Protein AF-A0A8J3D306-F1 (afdb_monomer_lite)

pLDDT: mean 85.95, std 11.36, range [53.94, 98.06]

Structure (mmCIF, N/CA/C/O backbone):
data_AF-A0A8J3D306-F1
#
_entry.id   AF-A0A8J3D306-F1
#
loop_
_atom_site.group_PDB
_atom_site.id
_atom_site.type_symbol
_atom_site.label_atom_id
_atom_site.label_alt_id
_atom_site.label_comp_id
_atom_site.label_asym_id
_atom_site.label_entity_id
_atom_site.label_seq_id
_atom_site.pdbx_PDB_ins_code
_atom_site.Cartn_x
_atom_site.Cartn_y
_atom_site.Cartn_z
_atom_site.occupancy
_atom_site.B_iso_or_equiv
_atom_site.auth_seq_id
_atom_site.auth_comp_id
_atom_site.auth_asym_id
_atom_site.auth_atom_id
_atom_site.pdbx_PDB_model_num
ATOM 1 N N . MET A 1 1 ? 17.045 11.847 -10.976 1.00 57.12 1 MET A N 1
ATOM 2 C CA . MET A 1 1 ? 15.937 12.783 -10.673 1.00 57.12 1 MET A CA 1
ATOM 3 C C . MET A 1 1 ? 14.595 12.125 -10.314 1.00 57.12 1 MET A C 1
ATOM 5 O O . MET A 1 1 ? 13.925 12.744 -9.497 1.00 57.12 1 MET A O 1
ATOM 9 N N . PRO A 1 2 ? 14.181 10.939 -10.823 1.00 62.34 2 PRO A N 1
ATOM 10 C CA . PRO A 1 2 ? 12.871 10.367 -10.459 1.00 62.34 2 PRO A CA 1
ATOM 11 C C . PRO A 1 2 ? 12.761 9.965 -8.973 1.00 62.34 2 PRO A C 1
ATOM 13 O O . PRO A 1 2 ? 11.767 10.296 -8.336 1.00 62.34 2 PRO A O 1
ATOM 16 N N . GLU A 1 3 ? 13.839 9.445 -8.370 1.00 64.50 3 GLU A N 1
ATOM 17 C CA . GLU A 1 3 ? 13.845 9.029 -6.951 1.00 64.50 3 GLU A CA 1
ATOM 18 C C . GLU A 1 3 ? 13.515 10.147 -5.943 1.00 64.50 3 GLU A C 1
ATOM 20 O O . GLU A 1 3 ? 12.941 9.903 -4.880 1.00 64.50 3 GLU A O 1
ATOM 25 N N . LEU A 1 4 ? 13.864 11.400 -6.261 1.00 73.88 4 LEU A N 1
ATOM 26 C CA . LEU A 1 4 ? 13.553 12.538 -5.394 1.00 73.88 4 LEU A CA 1
ATOM 27 C C . LEU A 1 4 ? 12.041 12.803 -5.380 1.00 73.88 4 LEU A C 1
ATOM 29 O O . LEU A 1 4 ? 11.472 13.088 -4.330 1.00 73.88 4 LEU A O 1
ATOM 33 N N . LEU A 1 5 ? 11.383 12.678 -6.535 1.00 72.62 5 LEU A N 1
ATOM 34 C CA . LEU A 1 5 ? 9.944 12.895 -6.672 1.00 72.62 5 LEU A CA 1
ATOM 35 C C . LEU A 1 5 ? 9.145 11.791 -5.980 1.00 72.62 5 LEU A C 1
ATOM 37 O O . LEU A 1 5 ? 8.196 12.106 -5.263 1.00 72.62 5 LEU A O 1
ATOM 41 N N . THR A 1 6 ? 9.546 10.526 -6.117 1.00 70.19 6 THR A N 1
ATOM 42 C CA . THR A 1 6 ? 8.910 9.411 -5.400 1.00 70.19 6 THR A CA 1
ATOM 43 C C . THR A 1 6 ? 9.119 9.511 -3.894 1.00 70.19 6 THR A C 1
ATOM 45 O O . THR A 1 6 ? 8.168 9.317 -3.136 1.00 70.19 6 THR A O 1
ATOM 48 N N . THR A 1 7 ? 10.309 9.917 -3.445 1.00 74.12 7 THR A N 1
ATOM 49 C CA . THR A 1 7 ? 10.574 10.154 -2.018 1.00 74.12 7 THR A CA 1
ATOM 50 C C . THR A 1 7 ? 9.720 11.297 -1.466 1.00 74.12 7 THR A C 1
ATOM 52 O O . THR A 1 7 ? 9.080 11.138 -0.427 1.00 74.12 7 THR A O 1
ATOM 55 N N . ILE A 1 8 ? 9.646 12.435 -2.166 1.00 78.44 8 ILE A N 1
ATOM 56 C CA . ILE A 1 8 ? 8.818 13.580 -1.756 1.00 78.44 8 ILE A CA 1
ATOM 57 C C . ILE A 1 8 ? 7.333 13.196 -1.736 1.00 78.44 8 ILE A C 1
ATOM 59 O O . ILE A 1 8 ? 6.638 13.507 -0.768 1.00 78.44 8 ILE A O 1
ATOM 63 N N . ALA A 1 9 ? 6.849 12.482 -2.756 1.00 76.75 9 ALA A N 1
ATOM 64 C CA . ALA A 1 9 ? 5.470 12.003 -2.809 1.00 76.75 9 ALA A CA 1
ATOM 65 C C . ALA A 1 9 ? 5.157 11.051 -1.645 1.00 76.75 9 ALA A C 1
ATOM 67 O O . ALA A 1 9 ? 4.097 11.154 -1.029 1.00 76.75 9 ALA A O 1
ATOM 68 N N . TYR A 1 10 ? 6.099 10.174 -1.294 1.00 75.19 10 TYR A N 1
ATOM 69 C CA . TYR A 1 10 ? 5.959 9.235 -0.187 1.00 75.19 10 TYR A CA 1
ATOM 70 C C . TYR A 1 10 ? 5.955 9.910 1.185 1.00 75.19 10 TYR A C 1
ATOM 72 O O . TYR A 1 10 ? 5.064 9.658 1.999 1.00 75.19 10 TYR A O 1
ATOM 80 N N . VAL A 1 11 ? 6.890 10.828 1.430 1.00 80.62 11 VAL A N 1
ATOM 81 C CA . VAL A 1 11 ? 6.923 11.620 2.668 1.00 80.62 11 VAL A CA 1
ATOM 82 C C . VAL A 1 11 ? 5.671 12.491 2.782 1.00 80.62 11 VAL A C 1
ATOM 84 O O . VAL A 1 11 ? 5.086 12.584 3.863 1.00 80.62 11 VAL A O 1
ATOM 87 N N . GLY A 1 12 ? 5.216 13.081 1.675 1.00 80.19 12 GLY A N 1
ATOM 88 C CA . GLY A 1 12 ? 3.970 13.841 1.614 1.00 80.19 12 GLY A CA 1
ATOM 89 C C . GLY A 1 12 ? 2.750 12.983 1.947 1.00 80.19 12 GLY A C 1
ATOM 90 O O . GLY A 1 12 ? 1.941 13.370 2.789 1.00 80.19 12 GLY A O 1
ATOM 91 N N . TYR A 1 13 ? 2.653 11.788 1.361 1.00 79.56 13 TYR A N 1
ATOM 92 C CA . TYR A 1 13 ? 1.584 10.827 1.636 1.00 79.56 13 TYR A CA 1
ATOM 93 C C . TYR A 1 13 ? 1.565 10.378 3.102 1.00 79.56 13 TYR A C 1
ATOM 95 O O . TYR A 1 13 ? 0.511 10.409 3.736 1.00 79.56 13 TYR A O 1
ATOM 103 N N . LEU A 1 14 ? 2.721 10.031 3.678 1.00 79.06 14 LEU A N 1
ATOM 104 C CA . LEU A 1 14 ? 2.821 9.675 5.096 1.00 79.06 14 LEU A CA 1
ATOM 105 C C . LEU A 1 14 ? 2.449 10.843 6.010 1.00 79.06 14 LEU A C 1
ATOM 107 O O . LEU A 1 14 ? 1.695 10.666 6.963 1.00 79.06 14 LEU A O 1
ATOM 111 N N . SER A 1 15 ? 2.938 12.046 5.710 1.00 79.94 15 SER A N 1
ATOM 112 C CA . SER A 1 15 ? 2.618 13.247 6.489 1.00 79.94 15 SER A CA 1
ATOM 113 C C . SER A 1 15 ? 1.121 13.547 6.443 1.00 79.94 15 SER A C 1
ATOM 115 O O . SER A 1 15 ? 0.512 13.855 7.470 1.00 79.94 15 SER A O 1
ATOM 117 N N . PHE A 1 16 ? 0.507 13.391 5.269 1.00 82.75 16 PHE A N 1
ATOM 118 C CA . PHE A 1 16 ? -0.931 13.523 5.089 1.00 82.75 16 PHE A CA 1
ATOM 119 C C . PHE A 1 16 ? -1.706 12.453 5.862 1.00 82.75 16 PHE A C 1
ATOM 121 O O . PHE A 1 16 ? -2.654 12.797 6.561 1.00 82.75 16 PHE A O 1
ATOM 128 N N . LEU A 1 17 ? -1.286 11.184 5.812 1.00 75.31 17 LEU A N 1
ATOM 129 C CA . LEU A 1 17 ? -1.897 10.097 6.584 1.00 75.31 17 LEU A CA 1
ATOM 130 C C . LEU A 1 17 ? -1.841 10.358 8.090 1.00 75.31 17 LEU A C 1
ATOM 132 O O . LEU A 1 17 ? -2.846 10.199 8.780 1.00 75.31 17 LEU A O 1
ATOM 136 N N . LEU A 1 18 ? -0.690 10.795 8.604 1.00 79.62 18 LEU A N 1
ATOM 137 C CA . LEU A 1 18 ? -0.522 11.119 10.020 1.00 79.62 18 LEU A CA 1
ATOM 138 C C . LEU A 1 18 ? -1.405 12.305 10.432 1.00 79.62 18 LEU A C 1
ATOM 140 O O . LEU A 1 18 ? -2.067 12.261 11.472 1.00 79.62 18 LEU A O 1
ATOM 144 N N . PHE A 1 19 ? -1.458 13.353 9.607 1.00 81.88 19 PHE A N 1
ATOM 145 C CA . PHE A 1 19 ? -2.337 14.499 9.833 1.00 81.88 19 PHE A CA 1
ATOM 146 C C . PHE A 1 19 ? -3.820 14.103 9.797 1.00 81.88 19 PHE A C 1
ATOM 148 O O . PHE A 1 19 ? -4.598 14.492 10.672 1.00 81.88 19 PHE A O 1
ATOM 155 N N . TYR A 1 20 ? -4.208 13.299 8.809 1.00 78.88 20 TYR A N 1
ATOM 156 C CA . TYR A 1 20 ? -5.565 12.798 8.648 1.00 78.88 20 TYR A CA 1
ATOM 157 C C . TYR A 1 20 ? -5.975 11.910 9.829 1.00 78.88 20 TYR A C 1
ATOM 159 O O . TYR A 1 20 ? -7.057 12.092 10.383 1.00 78.88 20 TYR A O 1
ATOM 167 N N . SER A 1 21 ? -5.082 11.035 10.301 1.00 75.00 21 SER A N 1
ATOM 168 C CA . SER A 1 21 ? -5.311 10.210 11.493 1.00 75.00 21 SER A CA 1
ATOM 169 C C . SER A 1 21 ? -5.636 11.053 12.722 1.00 75.00 21 SER A C 1
ATOM 171 O O . SER A 1 21 ? -6.603 10.761 13.424 1.00 75.00 21 SER A O 1
ATOM 173 N N . ARG A 1 22 ? -4.892 12.143 12.954 1.00 77.94 22 ARG A N 1
ATOM 174 C CA . ARG A 1 22 ? -5.177 13.067 14.065 1.00 77.94 22 ARG A CA 1
ATOM 175 C C . ARG A 1 22 ? -6.544 13.742 13.934 1.00 77.94 22 ARG A C 1
ATOM 177 O O . ARG A 1 22 ? -7.204 13.996 14.937 1.00 77.94 22 ARG A O 1
ATOM 184 N N . ARG A 1 23 ? -6.986 14.047 12.709 1.00 76.44 23 ARG A N 1
ATOM 185 C CA . ARG A 1 23 ? -8.311 14.637 12.446 1.00 76.44 23 ARG A CA 1
ATOM 186 C C . ARG A 1 23 ? -9.443 13.646 12.712 1.00 76.44 23 ARG A C 1
ATOM 188 O O . ARG A 1 23 ? -10.458 14.050 13.266 1.00 76.44 23 ARG A O 1
ATOM 195 N N . VAL A 1 24 ? -9.286 12.377 12.337 1.00 67.50 24 VAL A N 1
ATOM 196 C CA . VAL A 1 24 ? -10.319 11.350 12.559 1.00 67.50 24 VAL A CA 1
ATOM 197 C C . VAL A 1 24 ? -10.527 11.090 14.053 1.00 67.50 24 VAL A C 1
ATOM 199 O O . VAL A 1 24 ? -11.673 10.972 14.493 1.00 67.50 24 VAL A O 1
ATOM 202 N N . GLU A 1 25 ? -9.452 11.092 14.848 1.00 67.56 25 GLU A N 1
ATOM 203 C CA . GLU A 1 25 ? -9.514 10.900 16.305 1.00 67.56 25 GLU A CA 1
ATOM 204 C C . GLU A 1 25 ? -10.380 11.943 17.036 1.00 67.56 25 GLU A C 1
ATOM 206 O O . GLU A 1 25 ? -10.954 11.627 18.077 1.00 67.56 25 GLU A O 1
ATOM 211 N N . SER A 1 26 ? -10.556 13.157 16.495 1.00 60.91 26 SER A N 1
ATOM 212 C CA . SER A 1 26 ? -11.385 14.191 17.138 1.00 60.91 26 SER A CA 1
ATOM 213 C C . SER A 1 26 ? -12.897 13.990 16.949 1.00 60.91 26 SER A C 1
ATOM 215 O O . SER A 1 26 ? -13.701 14.644 17.618 1.00 60.91 26 SER A O 1
ATOM 217 N N . SER A 1 27 ? -13.314 13.067 16.076 1.00 57.78 27 SER A N 1
ATOM 218 C CA . SER A 1 27 ? -14.724 12.825 15.759 1.00 57.78 27 SER A CA 1
ATOM 219 C C . SER A 1 27 ? -15.350 11.743 16.659 1.00 57.78 27 SER A C 1
ATOM 221 O O . SER A 1 27 ? -15.301 10.543 16.363 1.00 57.78 27 SER A O 1
ATOM 223 N N . LYS A 1 28 ? -15.987 12.156 17.769 1.00 53.94 28 LYS A N 1
ATOM 224 C CA . LYS A 1 28 ? -16.733 11.238 18.656 1.00 53.94 28 LYS A CA 1
ATOM 225 C C . LYS A 1 28 ? -17.822 10.479 17.868 1.00 53.94 28 LYS A C 1
ATOM 227 O O . LYS A 1 28 ? -18.587 11.119 17.145 1.00 53.94 28 LYS A O 1
ATOM 232 N N . PRO A 1 29 ? -17.909 9.140 17.970 1.00 56.34 29 PRO A N 1
ATOM 233 C CA . PRO A 1 29 ? -18.963 8.375 17.308 1.00 56.34 29 PRO A CA 1
ATOM 234 C C . PRO A 1 29 ? -20.324 8.605 17.986 1.00 56.34 29 PRO A C 1
ATOM 236 O O . PRO A 1 29 ? -20.396 8.740 19.208 1.00 56.34 29 PRO A O 1
ATOM 239 N N . SER A 1 30 ? -21.401 8.655 17.194 1.00 56.78 30 SER A N 1
ATOM 240 C CA . SER A 1 30 ? -22.773 8.632 17.716 1.00 56.78 30 SER A CA 1
ATOM 241 C C . SER A 1 30 ? -23.127 7.214 18.208 1.00 56.78 30 SER A C 1
ATOM 243 O O . SER A 1 30 ? -22.543 6.241 17.731 1.00 56.78 30 SER A O 1
ATOM 245 N N . PRO A 1 31 ? -24.062 7.065 19.163 1.00 63.94 31 PRO A N 1
ATOM 246 C CA . PRO A 1 31 ? -24.311 5.798 19.857 1.00 63.94 31 PRO A CA 1
ATOM 247 C C . PRO A 1 31 ? -25.141 4.765 19.066 1.00 63.94 31 PRO A C 1
ATOM 249 O O . PRO A 1 31 ? -25.594 3.785 19.650 1.00 63.94 31 PRO A O 1
ATOM 252 N N . SER A 1 32 ? -25.369 4.948 17.762 1.00 65.62 32 SER A N 1
ATOM 253 C CA . SER A 1 32 ? -26.056 3.941 16.940 1.00 65.62 32 SER A CA 1
ATOM 254 C C . SER A 1 32 ? -25.161 2.719 16.722 1.00 65.62 32 SER A C 1
ATOM 256 O O . SER A 1 32 ? -23.965 2.884 16.478 1.00 65.62 32 SER A O 1
ATOM 258 N N . GLU A 1 33 ? -25.732 1.510 16.779 1.00 59.59 33 GLU A N 1
ATOM 259 C CA . GLU A 1 33 ? -25.008 0.253 16.549 1.00 59.59 33 GLU A CA 1
ATOM 260 C C . GLU A 1 33 ? -24.089 0.350 15.316 1.00 59.59 33 GLU A C 1
ATOM 262 O O . GLU A 1 33 ? -24.541 0.747 14.237 1.00 59.59 33 GLU A O 1
ATOM 267 N N . PRO A 1 34 ? -22.787 0.033 15.445 1.00 59.19 34 PRO A N 1
ATOM 268 C CA . PRO A 1 34 ? -21.847 0.238 14.357 1.00 59.19 34 PRO A CA 1
ATOM 269 C C . PRO A 1 34 ? -22.095 -0.804 13.267 1.00 59.19 34 PRO A C 1
ATOM 271 O O . PRO A 1 34 ? -21.637 -1.944 13.363 1.00 59.19 34 PRO A O 1
ATOM 274 N N . ALA A 1 35 ? -22.789 -0.401 12.202 1.00 69.19 35 ALA A N 1
ATOM 275 C CA . ALA A 1 35 ? -22.935 -1.204 10.999 1.00 69.19 35 ALA A CA 1
ATOM 276 C C . ALA A 1 35 ? -21.558 -1.682 10.498 1.00 69.19 35 ALA A C 1
ATOM 278 O O . ALA A 1 35 ? -20.548 -0.965 10.554 1.00 69.19 35 ALA A O 1
ATOM 279 N N . PHE A 1 36 ? -21.491 -2.920 9.999 1.00 68.44 36 PHE A N 1
ATOM 280 C CA . PHE A 1 36 ? -20.242 -3.481 9.476 1.00 68.44 36 PHE A CA 1
ATOM 281 C C . PHE A 1 36 ? -19.702 -2.664 8.288 1.00 68.44 36 PHE A C 1
ATOM 283 O O . PHE A 1 36 ? -18.496 -2.442 8.191 1.00 68.44 36 PHE A O 1
ATOM 290 N N . PHE A 1 37 ? -20.581 -2.092 7.467 1.00 74.25 37 PHE A N 1
ATOM 291 C CA . PHE A 1 37 ? -20.233 -1.093 6.459 1.00 74.25 37 PHE A CA 1
ATOM 292 C C . PHE A 1 37 ? -20.661 0.291 6.947 1.00 74.25 37 PHE A C 1
ATOM 294 O O . PHE A 1 37 ? -21.844 0.611 6.968 1.00 74.25 37 PHE A O 1
ATOM 301 N N . ASP A 1 38 ? -19.687 1.095 7.367 1.00 79.81 38 ASP A N 1
ATOM 302 C CA . ASP A 1 38 ? -19.907 2.460 7.850 1.00 79.81 38 ASP A CA 1
ATOM 303 C C . ASP A 1 38 ? -19.304 3.457 6.848 1.00 79.81 38 ASP A C 1
ATOM 305 O O . ASP A 1 38 ? -18.322 3.148 6.168 1.00 79.81 38 ASP A O 1
ATOM 309 N N . ARG A 1 39 ? -19.854 4.674 6.774 1.00 80.00 39 ARG A N 1
ATOM 310 C CA . ARG A 1 39 ? -19.349 5.772 5.933 1.00 80.00 39 ARG A CA 1
ATOM 311 C C . ARG A 1 39 ? -17.865 6.048 6.182 1.00 80.00 39 ARG A C 1
ATOM 313 O O . ARG A 1 39 ? -17.152 6.401 5.249 1.00 80.00 39 ARG A O 1
ATOM 320 N N . ARG A 1 40 ? -17.388 5.833 7.413 1.00 81.50 40 ARG A N 1
ATOM 321 C CA . ARG A 1 40 ? -15.969 5.966 7.788 1.00 81.50 40 ARG A CA 1
ATOM 322 C C . ARG A 1 40 ? -15.055 5.029 6.991 1.00 81.50 40 ARG A C 1
ATOM 324 O O . ARG A 1 40 ? -14.023 5.471 6.503 1.00 81.50 40 ARG A O 1
ATOM 331 N N . LEU A 1 41 ? -15.472 3.780 6.766 1.00 84.38 41 LEU A N 1
ATOM 332 C CA . LEU A 1 41 ? -14.695 2.820 5.975 1.00 84.38 41 LEU A CA 1
ATOM 333 C C . LEU A 1 41 ? -14.544 3.301 4.524 1.00 84.38 41 LEU A C 1
ATOM 335 O O . LEU A 1 41 ? -13.449 3.261 3.971 1.00 84.38 41 LEU A O 1
ATOM 339 N N . PHE A 1 42 ? -15.628 3.814 3.934 1.00 87.62 42 PHE A N 1
ATOM 340 C CA . PHE A 1 42 ? -15.617 4.358 2.572 1.00 87.62 42 PHE A CA 1
ATOM 341 C C . PHE A 1 42 ? -14.751 5.614 2.437 1.00 87.62 42 PHE A C 1
ATOM 343 O O . PHE A 1 42 ? -14.120 5.803 1.401 1.00 87.62 42 PHE A O 1
ATOM 350 N N . LEU A 1 43 ? -14.656 6.446 3.479 1.00 88.19 43 LEU A N 1
ATOM 351 C CA . LEU A 1 43 ? -13.763 7.610 3.481 1.00 88.19 43 LEU A CA 1
ATOM 352 C C . LEU A 1 43 ? -12.277 7.218 3.443 1.00 88.19 43 LEU A C 1
ATOM 354 O O . LEU A 1 43 ? -11.461 7.989 2.944 1.00 88.19 43 LEU A O 1
ATOM 358 N N . HIS A 1 44 ? -11.924 6.022 3.921 1.00 91.69 44 HIS A N 1
ATOM 359 C CA . HIS A 1 44 ? -10.547 5.522 3.918 1.00 91.69 44 HIS A CA 1
ATOM 360 C C . HIS A 1 44 ? -10.182 4.714 2.660 1.00 91.69 44 HIS A C 1
ATOM 362 O O . HIS A 1 44 ? -9.004 4.454 2.419 1.00 91.69 44 HIS A O 1
ATOM 368 N N . VAL A 1 45 ? -11.158 4.349 1.822 1.00 93.75 45 VAL A N 1
ATOM 369 C CA . VAL A 1 45 ? -10.922 3.635 0.553 1.00 93.75 45 VAL A CA 1
ATOM 370 C C . VAL A 1 45 ? -9.958 4.389 -0.378 1.00 93.75 45 VAL A C 1
ATOM 372 O O . VAL A 1 45 ? -9.002 3.768 -0.849 1.00 93.75 45 VAL A O 1
ATOM 375 N N . PRO A 1 46 ? -10.110 5.710 -0.614 1.00 94.50 46 PRO A N 1
ATOM 376 C CA . PRO A 1 46 ? -9.162 6.460 -1.435 1.00 94.50 46 PRO A CA 1
ATOM 377 C C . PRO A 1 46 ? -7.727 6.413 -0.899 1.00 94.50 46 PRO A C 1
ATOM 379 O O . PRO A 1 46 ? -6.792 6.350 -1.689 1.00 94.50 46 PRO A O 1
ATOM 382 N N . LEU A 1 47 ? -7.540 6.387 0.428 1.00 93.06 47 LEU A N 1
ATOM 383 C CA . LEU A 1 47 ? -6.210 6.277 1.038 1.00 93.06 47 LEU A CA 1
ATOM 384 C C . LEU A 1 47 ? -5.566 4.932 0.704 1.00 93.06 47 LEU A C 1
ATOM 386 O O . LEU A 1 47 ? -4.415 4.897 0.286 1.00 93.06 47 LEU A O 1
ATOM 390 N N . ALA A 1 48 ? -6.319 3.835 0.815 1.00 95.38 48 ALA A N 1
ATOM 391 C CA . ALA A 1 48 ? -5.825 2.508 0.457 1.00 95.38 48 ALA A CA 1
ATOM 392 C C . ALA A 1 48 ? -5.420 2.417 -1.025 1.00 95.38 48 ALA A C 1
ATOM 394 O O . ALA A 1 48 ? -4.371 1.859 -1.349 1.00 95.38 48 ALA A O 1
ATOM 395 N N . ILE A 1 49 ? -6.218 3.013 -1.918 1.00 96.38 49 ILE A N 1
ATOM 396 C CA . ILE A 1 49 ? -5.921 3.060 -3.355 1.00 96.38 49 ILE A CA 1
ATOM 397 C C . ILE A 1 49 ? -4.658 3.885 -3.620 1.00 96.38 49 ILE A C 1
ATOM 399 O O . ILE A 1 49 ? -3.742 3.401 -4.284 1.00 96.38 49 ILE A O 1
ATOM 403 N N . LEU A 1 50 ? -4.576 5.101 -3.074 1.00 94.50 50 LEU A N 1
ATOM 404 C CA . LEU A 1 50 ? -3.417 5.980 -3.251 1.00 94.50 50 LEU A CA 1
ATOM 405 C C . LEU A 1 50 ? -2.138 5.355 -2.688 1.00 94.50 50 LEU A C 1
ATOM 407 O O . LEU A 1 50 ? -1.103 5.396 -3.348 1.00 94.50 50 LEU A O 1
ATOM 411 N N . GLY A 1 51 ? -2.213 4.716 -1.519 1.00 93.94 51 GLY A N 1
ATOM 412 C CA . GLY A 1 51 ? -1.094 3.977 -0.941 1.00 93.94 51 GLY A CA 1
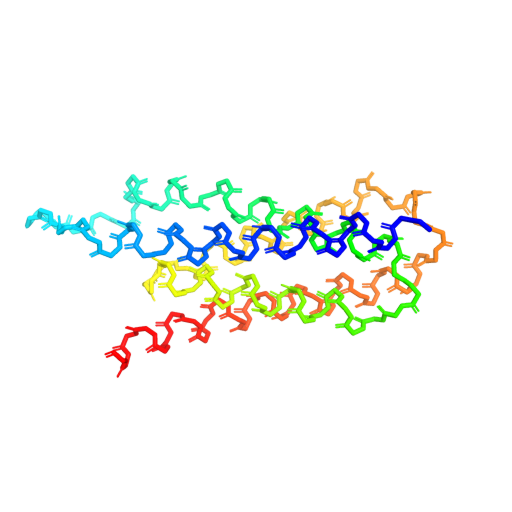ATOM 413 C C . GLY A 1 51 ? -0.632 2.826 -1.831 1.00 93.94 51 GLY A C 1
ATOM 414 O O . GLY A 1 51 ? 0.568 2.626 -2.002 1.00 93.94 51 GLY A O 1
ATOM 415 N N . GLY A 1 52 ? -1.565 2.086 -2.437 1.00 94.75 52 GLY A N 1
ATOM 416 C CA . GLY A 1 52 ? -1.248 1.018 -3.387 1.00 94.75 52 GLY A CA 1
ATOM 417 C C . GLY A 1 52 ? -0.551 1.542 -4.641 1.00 94.75 52 GLY A C 1
ATOM 418 O O . GLY A 1 52 ? 0.502 1.029 -5.014 1.00 94.75 52 GLY A O 1
ATOM 419 N N . ILE A 1 53 ? -1.087 2.608 -5.244 1.00 94.75 53 ILE A N 1
ATOM 420 C CA . ILE A 1 53 ? -0.490 3.269 -6.415 1.00 94.75 53 ILE A CA 1
ATOM 421 C C . ILE A 1 53 ? 0.919 3.766 -6.092 1.00 94.75 53 ILE A C 1
ATOM 423 O O . ILE A 1 53 ? 1.844 3.560 -6.870 1.00 94.75 53 ILE A O 1
ATOM 427 N N . LEU A 1 54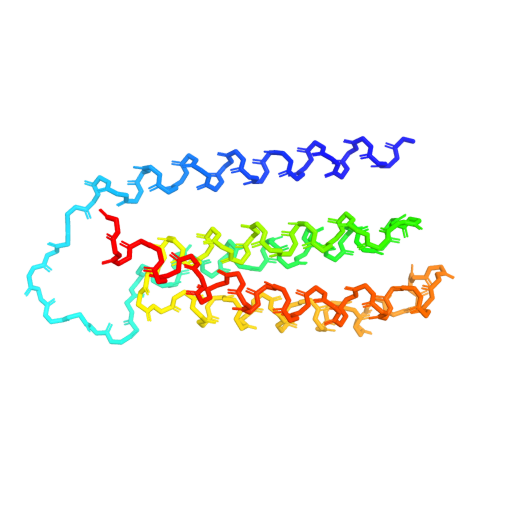 ? 1.109 4.392 -4.933 1.00 93.12 54 LEU A N 1
ATOM 428 C CA . LEU A 1 54 ? 2.397 4.954 -4.551 1.00 93.12 54 LEU A CA 1
ATOM 429 C C . LEU A 1 54 ? 3.459 3.873 -4.328 1.00 93.12 54 LEU A C 1
ATOM 431 O O . LEU A 1 54 ? 4.572 3.997 -4.833 1.00 93.12 54 LEU A O 1
ATOM 435 N N . VAL A 1 55 ? 3.106 2.784 -3.637 1.00 93.50 55 VAL A N 1
ATOM 436 C CA . VAL A 1 55 ? 3.998 1.624 -3.478 1.00 93.50 55 VAL A CA 1
ATOM 437 C C . VAL A 1 55 ? 4.331 1.006 -4.840 1.00 93.50 55 VAL A C 1
ATOM 439 O O . VAL A 1 55 ? 5.479 0.631 -5.068 1.00 93.50 55 VAL A O 1
ATOM 442 N N . LEU A 1 56 ? 3.373 0.954 -5.769 1.00 93.12 56 LEU A N 1
ATOM 443 C CA . LEU A 1 56 ? 3.601 0.456 -7.125 1.00 93.12 56 LEU A CA 1
ATOM 444 C C . LEU A 1 56 ? 4.569 1.343 -7.921 1.00 93.12 56 LEU A C 1
ATOM 446 O O . LEU A 1 56 ? 5.448 0.821 -8.600 1.00 93.12 56 LEU A O 1
ATOM 450 N N . LEU A 1 57 ? 4.439 2.669 -7.825 1.00 90.44 57 LEU A N 1
ATOM 451 C CA . LEU A 1 57 ? 5.360 3.612 -8.469 1.00 90.44 57 LEU A CA 1
ATOM 452 C C . LEU A 1 57 ? 6.783 3.463 -7.918 1.00 90.44 57 LEU A C 1
ATOM 454 O O . LEU A 1 57 ? 7.734 3.399 -8.691 1.00 90.44 57 LEU A O 1
ATOM 458 N N . ILE A 1 58 ? 6.920 3.309 -6.598 1.00 89.19 58 ILE A N 1
ATOM 459 C CA . ILE A 1 58 ? 8.210 3.026 -5.952 1.00 89.19 58 ILE A CA 1
ATOM 460 C C . ILE A 1 58 ? 8.783 1.691 -6.452 1.00 89.19 58 ILE A C 1
ATOM 462 O O . ILE A 1 58 ? 9.967 1.606 -6.769 1.00 89.19 58 ILE A O 1
ATOM 466 N N . ALA A 1 59 ? 7.955 0.648 -6.557 1.00 89.12 59 ALA A N 1
ATOM 467 C CA . ALA A 1 59 ? 8.381 -0.652 -7.073 1.00 89.12 59 ALA A CA 1
ATOM 468 C C . ALA A 1 59 ? 8.768 -0.606 -8.561 1.00 89.12 59 ALA A C 1
ATOM 470 O O . ALA A 1 59 ? 9.614 -1.387 -8.988 1.00 89.12 59 ALA A O 1
ATOM 471 N N . LYS A 1 60 ? 8.169 0.303 -9.341 1.00 85.62 60 LYS A N 1
ATOM 472 C CA . LYS A 1 60 ? 8.473 0.506 -10.763 1.00 85.62 60 LYS A CA 1
ATOM 473 C C . LYS A 1 60 ? 9.825 1.179 -10.985 1.00 85.62 60 LYS A C 1
ATOM 475 O O . LYS A 1 60 ? 10.533 0.794 -11.907 1.00 85.62 60 LYS A O 1
ATOM 480 N N . GLU A 1 61 ? 10.176 2.159 -10.155 1.00 80.44 61 GLU A N 1
ATOM 481 C CA . GLU A 1 61 ? 11.469 2.857 -10.236 1.00 80.44 61 GLU A CA 1
ATOM 482 C C . GLU A 1 61 ? 12.620 2.073 -9.583 1.00 80.44 61 GLU A C 1
ATOM 484 O O . GLU A 1 61 ? 13.785 2.272 -9.919 1.00 80.44 61 GLU A O 1
ATOM 489 N N . GLY A 1 62 ? 12.305 1.215 -8.610 1.00 64.50 62 GLY A N 1
ATOM 490 C CA . GLY A 1 62 ? 13.270 0.710 -7.642 1.00 64.50 62 GLY A CA 1
ATOM 491 C C . GLY A 1 62 ? 14.335 -0.241 -8.194 1.00 64.50 62 GLY A C 1
ATOM 492 O O . GLY A 1 62 ? 14.060 -1.392 -8.527 1.00 64.50 62 GLY A O 1
ATOM 493 N N . TYR A 1 63 ? 15.598 0.183 -8.104 1.00 65.38 63 TYR A N 1
ATOM 494 C CA . TYR A 1 63 ? 16.770 -0.706 -8.121 1.00 65.38 63 TYR A CA 1
ATOM 495 C C . TYR A 1 63 ? 16.852 -1.604 -6.870 1.00 65.38 63 TYR A C 1
ATOM 497 O O . TYR A 1 63 ? 17.543 -2.623 -6.878 1.00 65.38 63 TYR A O 1
ATOM 505 N N . LEU A 1 64 ? 16.158 -1.223 -5.789 1.00 78.94 64 LEU A N 1
ATOM 506 C CA . LEU A 1 64 ? 16.246 -1.813 -4.453 1.00 78.94 64 LEU A CA 1
ATOM 507 C C . LEU A 1 64 ? 14.879 -2.310 -3.974 1.00 78.94 64 LEU A C 1
ATOM 509 O O . LEU A 1 64 ? 13.911 -1.557 -3.904 1.00 78.94 64 LEU A O 1
ATOM 513 N N . ILE A 1 65 ? 14.831 -3.570 -3.547 1.00 83.62 65 ILE A N 1
ATOM 514 C CA . ILE A 1 65 ? 13.606 -4.251 -3.095 1.00 83.62 65 ILE A CA 1
ATOM 515 C C . ILE A 1 65 ? 13.104 -3.699 -1.744 1.00 83.62 65 ILE A C 1
ATOM 517 O O . ILE A 1 65 ? 11.922 -3.772 -1.423 1.00 83.62 65 ILE A O 1
ATOM 521 N N . HIS A 1 66 ? 13.987 -3.129 -0.921 1.00 87.06 66 HIS A N 1
ATOM 522 C CA . HIS A 1 66 ? 13.656 -2.768 0.463 1.00 87.06 66 HIS A CA 1
ATOM 523 C C . HIS A 1 66 ? 12.774 -1.518 0.593 1.00 87.06 66 HIS A C 1
ATOM 525 O O . HIS A 1 66 ? 11.994 -1.414 1.539 1.00 87.06 66 HIS A O 1
ATOM 531 N N . VAL A 1 67 ? 12.867 -0.580 -0.352 1.00 89.50 67 VAL A N 1
ATOM 532 C CA . VAL A 1 67 ? 12.088 0.669 -0.328 1.00 89.50 67 VAL A CA 1
ATOM 533 C C . VAL A 1 67 ? 10.580 0.410 -0.490 1.00 89.50 67 VAL A C 1
ATOM 535 O O . VAL A 1 67 ? 9.818 0.849 0.376 1.00 89.50 67 VAL A O 1
ATOM 538 N N . PRO A 1 68 ? 10.111 -0.343 -1.507 1.00 91.56 68 PRO A N 1
ATOM 539 C CA . PRO A 1 68 ? 8.688 -0.666 -1.637 1.00 91.56 68 PRO A CA 1
ATOM 540 C C . PRO A 1 68 ? 8.167 -1.540 -0.488 1.00 91.56 68 PRO A C 1
ATOM 542 O O . PRO A 1 68 ? 6.991 -1.443 -0.140 1.00 91.56 68 PRO A O 1
ATOM 545 N N . TYR A 1 69 ? 9.026 -2.340 0.152 1.00 94.56 69 TYR A N 1
ATOM 546 C CA . TYR A 1 69 ? 8.670 -3.122 1.341 1.00 94.56 69 TYR A CA 1
ATOM 547 C C . TYR A 1 69 ? 8.411 -2.239 2.557 1.00 94.56 69 TYR A C 1
ATOM 549 O O . TYR A 1 69 ? 7.379 -2.375 3.216 1.00 94.56 69 TYR A O 1
ATOM 557 N N . LEU A 1 70 ? 9.319 -1.302 2.841 1.00 92.31 70 LEU A N 1
ATOM 558 C CA . LEU A 1 70 ? 9.126 -0.336 3.918 1.00 92.31 70 LEU A CA 1
ATOM 559 C C . LEU A 1 70 ? 7.865 0.499 3.668 1.00 92.31 70 LEU A C 1
ATOM 561 O O . LEU A 1 70 ? 7.063 0.701 4.582 1.00 92.31 70 LEU A O 1
ATOM 565 N N . ALA A 1 71 ? 7.656 0.917 2.417 1.00 93.06 71 ALA A N 1
ATOM 566 C CA . ALA A 1 71 ? 6.476 1.671 2.025 1.00 93.06 71 ALA A CA 1
ATOM 567 C C . ALA A 1 71 ? 5.171 0.883 2.233 1.00 93.06 71 ALA A C 1
ATOM 569 O O . ALA A 1 71 ? 4.198 1.392 2.796 1.00 93.06 71 ALA A O 1
ATOM 570 N N . ALA A 1 72 ? 5.177 -0.391 1.840 1.00 95.75 72 ALA A N 1
ATOM 571 C CA . ALA A 1 72 ? 4.075 -1.323 2.033 1.00 95.75 72 ALA A CA 1
ATOM 572 C C . ALA A 1 72 ? 3.712 -1.511 3.512 1.00 95.75 72 ALA A C 1
ATOM 574 O O . ALA A 1 72 ? 2.547 -1.338 3.876 1.00 95.75 72 ALA A O 1
ATOM 575 N N . VAL A 1 73 ? 4.693 -1.816 4.373 1.00 96.06 73 VAL A N 1
ATOM 576 C CA . VAL A 1 73 ? 4.448 -2.007 5.814 1.00 96.06 73 VAL A CA 1
ATOM 577 C C . VAL A 1 73 ? 3.861 -0.746 6.433 1.00 96.06 73 VAL A C 1
ATOM 579 O O . VAL A 1 73 ? 2.841 -0.821 7.113 1.00 96.06 73 VAL A O 1
ATOM 582 N N . LEU A 1 74 ? 4.477 0.415 6.201 1.00 95.31 74 LEU A N 1
ATOM 583 C CA . LEU A 1 74 ? 4.051 1.673 6.820 1.00 95.31 74 LEU A CA 1
ATOM 584 C C . LEU A 1 74 ? 2.649 2.095 6.371 1.00 95.31 74 LEU A C 1
ATOM 586 O O . LEU A 1 74 ? 1.843 2.526 7.200 1.00 95.31 74 LEU A O 1
ATOM 590 N N . SER A 1 75 ? 2.334 1.935 5.082 1.00 94.62 75 SER A N 1
ATOM 591 C CA . SER A 1 75 ? 0.985 2.183 4.566 1.00 94.62 75 SER A CA 1
ATOM 592 C C . SER A 1 75 ? -0.027 1.216 5.179 1.00 94.62 75 SER A C 1
ATOM 594 O O . SER A 1 75 ? -1.069 1.650 5.667 1.00 94.62 75 SER A O 1
ATOM 596 N N . GLY A 1 76 ? 0.300 -0.079 5.233 1.00 95.38 76 GLY A N 1
ATOM 597 C CA . GLY A 1 76 ? -0.544 -1.093 5.861 1.00 95.38 76 GLY A CA 1
ATOM 598 C C . GLY A 1 76 ? -0.823 -0.782 7.333 1.00 95.38 76 GLY A C 1
ATOM 599 O O . GLY A 1 76 ? -1.982 -0.717 7.735 1.00 95.38 76 GLY A O 1
ATOM 600 N N . VAL A 1 77 ? 0.220 -0.514 8.126 1.00 95.44 77 VAL A N 1
ATOM 601 C CA . VAL A 1 77 ? 0.098 -0.148 9.551 1.00 95.44 77 VAL A CA 1
ATOM 602 C C . VAL A 1 77 ? -0.779 1.082 9.730 1.00 95.44 77 VAL A C 1
ATOM 604 O O . VAL A 1 77 ? -1.650 1.083 10.596 1.00 95.44 77 VAL A O 1
ATOM 607 N N . SER A 1 78 ? -0.601 2.098 8.887 1.00 93.56 78 SER A N 1
ATOM 608 C CA . SER A 1 78 ? -1.387 3.329 8.950 1.00 93.56 78 SER A CA 1
ATOM 609 C C . SER A 1 78 ? -2.874 3.075 8.677 1.00 93.56 78 SER A C 1
ATOM 611 O O . SER A 1 78 ? -3.719 3.572 9.415 1.00 93.56 78 SER A O 1
ATOM 613 N N . LEU A 1 79 ? -3.219 2.245 7.685 1.00 92.94 79 LEU A N 1
ATOM 614 C CA . LEU A 1 79 ? -4.612 1.855 7.418 1.00 92.94 79 LEU A CA 1
ATOM 615 C C . LEU A 1 79 ? -5.219 1.038 8.565 1.00 92.94 79 LEU A C 1
ATOM 617 O O . LEU A 1 79 ? -6.359 1.278 8.964 1.00 92.94 79 LEU A O 1
ATOM 621 N N . GLY A 1 80 ? -4.448 0.100 9.120 1.00 92.50 80 GLY A N 1
ATOM 622 C CA . GLY A 1 80 ? -4.838 -0.669 10.299 1.00 92.50 80 GLY A CA 1
ATOM 623 C C . GLY A 1 80 ? -5.104 0.216 11.514 1.00 92.50 80 GLY A C 1
ATOM 624 O O . GLY A 1 80 ? -6.071 0.005 12.239 1.00 92.50 80 GLY A O 1
ATOM 625 N N . TRP A 1 81 ? -4.265 1.229 11.717 1.00 92.12 81 TRP A N 1
ATOM 626 C CA . TRP A 1 81 ? -4.388 2.184 12.814 1.00 92.12 81 TRP A CA 1
ATOM 627 C C . TRP A 1 81 ? -5.596 3.112 12.653 1.00 92.12 81 TRP A C 1
ATOM 629 O O . TRP A 1 81 ? -6.315 3.360 13.620 1.00 92.12 81 TRP A O 1
ATOM 639 N N . LEU A 1 82 ? -5.836 3.604 11.433 1.00 90.19 82 LEU A N 1
ATOM 640 C CA . LEU A 1 82 ? -6.982 4.455 11.103 1.00 90.19 82 LEU A CA 1
ATOM 641 C C . LEU A 1 82 ? -8.318 3.741 11.323 1.00 90.19 82 LEU A C 1
ATOM 643 O O . LEU A 1 82 ? -9.283 4.362 11.762 1.00 90.19 82 LEU A O 1
ATOM 647 N N . GLU A 1 83 ? -8.373 2.439 11.038 1.00 90.88 83 GLU A N 1
ATOM 648 C CA . GLU A 1 83 ? -9.580 1.631 11.182 1.00 90.88 83 GLU A CA 1
ATOM 649 C C . GLU A 1 83 ? -9.284 0.339 11.970 1.00 90.88 83 GLU A C 1
ATOM 651 O O . GLU A 1 83 ? -9.136 -0.738 11.394 1.00 90.88 83 GLU A O 1
ATOM 656 N N . PRO A 1 84 ? -9.239 0.374 13.312 1.00 87.69 84 PRO A N 1
ATOM 657 C CA . PRO A 1 84 ? -8.702 -0.740 14.094 1.00 87.69 84 PRO A CA 1
ATOM 658 C C . PRO A 1 84 ? -9.485 -2.046 13.990 1.00 87.69 84 PRO A C 1
ATOM 660 O O . PRO A 1 84 ? -8.918 -3.113 14.206 1.00 87.69 84 PRO A O 1
ATOM 663 N N . ARG A 1 85 ? -10.790 -2.003 13.695 1.00 87.00 85 ARG A N 1
ATOM 664 C CA . ARG A 1 85 ? -11.630 -3.212 13.575 1.00 87.00 85 ARG A CA 1
ATOM 665 C C . ARG A 1 85 ? -11.680 -3.768 12.151 1.00 87.00 85 ARG A C 1
ATOM 667 O O . ARG A 1 85 ? -11.807 -4.978 11.985 1.00 87.00 85 ARG A O 1
ATOM 674 N N . LYS A 1 86 ? -11.596 -2.901 11.137 1.00 87.75 86 LYS A N 1
ATOM 675 C CA . LYS A 1 86 ? -11.853 -3.235 9.722 1.00 87.75 86 LYS A CA 1
ATOM 676 C C . LYS A 1 86 ? -10.695 -2.869 8.788 1.00 87.75 86 LYS A C 1
ATOM 678 O O . LYS A 1 86 ? -10.791 -3.095 7.591 1.00 87.75 86 LYS A O 1
ATOM 683 N N . GLY A 1 87 ? -9.588 -2.349 9.308 1.00 85.56 87 GLY A N 1
ATOM 684 C CA . GLY A 1 87 ? -8.438 -1.879 8.532 1.00 85.56 87 GLY A CA 1
ATOM 685 C C . GLY A 1 87 ? -7.757 -2.983 7.731 1.00 85.56 87 GLY A C 1
ATOM 686 O O . GLY A 1 87 ? -7.172 -2.709 6.690 1.00 85.56 87 GLY A O 1
ATOM 687 N N . TRP A 1 88 ? -7.940 -4.246 8.125 1.00 90.69 88 TRP A N 1
ATOM 688 C CA . TRP A 1 88 ? -7.532 -5.394 7.317 1.00 90.69 88 TRP A CA 1
ATOM 689 C C . TRP A 1 88 ? -8.223 -5.422 5.941 1.00 90.69 88 TRP A C 1
ATOM 691 O O . TRP A 1 88 ? -7.578 -5.785 4.964 1.00 90.69 88 TRP A O 1
ATOM 701 N N . LEU A 1 89 ? -9.486 -4.979 5.823 1.00 94.38 89 LEU A N 1
ATOM 702 C CA . LEU A 1 89 ? -10.179 -4.853 4.530 1.00 94.38 89 LEU A CA 1
ATOM 703 C C . LEU A 1 89 ? -9.529 -3.779 3.657 1.00 94.38 89 LEU A C 1
ATOM 705 O O . LEU A 1 89 ? -9.379 -3.975 2.454 1.00 94.38 89 LEU A O 1
ATOM 709 N N . LEU A 1 90 ? -9.113 -2.658 4.257 1.00 95.31 90 LEU A N 1
ATOM 710 C CA . LEU A 1 90 ? -8.403 -1.591 3.547 1.00 95.31 90 LEU A CA 1
ATOM 711 C C . LEU A 1 90 ? -7.028 -2.071 3.069 1.00 95.31 90 LEU A C 1
ATOM 713 O O . LEU A 1 90 ? -6.632 -1.772 1.947 1.00 95.31 90 LEU A O 1
ATOM 717 N N . SER A 1 91 ? -6.330 -2.874 3.871 1.00 96.38 91 SER A N 1
ATOM 718 C CA . SER A 1 91 ? -5.073 -3.511 3.470 1.00 96.38 91 SER A CA 1
ATOM 719 C C . SER A 1 91 ? -5.265 -4.554 2.369 1.00 96.38 91 SER A C 1
ATOM 721 O O . SER A 1 91 ? -4.455 -4.607 1.448 1.00 96.38 91 SER A O 1
ATOM 723 N N . VAL A 1 92 ? -6.346 -5.342 2.403 1.00 97.50 92 VAL A N 1
ATOM 724 C CA . VAL A 1 92 ? -6.714 -6.247 1.300 1.00 97.50 92 VAL A CA 1
ATOM 725 C C . VAL A 1 92 ? -6.984 -5.453 0.026 1.00 97.50 92 VAL A C 1
ATOM 727 O O . VAL A 1 92 ? -6.467 -5.804 -1.030 1.00 97.50 92 VAL A O 1
ATOM 730 N N . LEU A 1 93 ? -7.727 -4.347 0.114 1.00 97.25 93 LEU A N 1
ATOM 731 C CA . LEU A 1 93 ? -7.956 -3.470 -1.030 1.00 97.25 93 LEU A CA 1
ATOM 732 C C . LEU A 1 93 ? -6.641 -2.898 -1.577 1.00 97.25 93 LEU A C 1
ATOM 734 O O . LEU A 1 93 ? -6.416 -2.943 -2.783 1.00 97.25 93 LEU A O 1
ATOM 738 N N . GLN A 1 94 ? -5.751 -2.407 -0.711 1.00 97.56 94 GLN A N 1
ATOM 739 C CA . GLN A 1 94 ? -4.439 -1.911 -1.127 1.00 97.56 94 GLN A CA 1
ATOM 740 C C . GLN A 1 94 ? -3.601 -3.014 -1.802 1.00 97.56 94 GLN A C 1
ATOM 742 O O . GLN A 1 94 ? -2.951 -2.756 -2.815 1.00 97.56 94 GLN A O 1
ATOM 747 N N . ALA A 1 95 ? -3.641 -4.246 -1.289 1.00 97.81 95 ALA A N 1
ATOM 748 C CA . ALA A 1 95 ? -2.984 -5.398 -1.904 1.00 97.81 95 ALA A CA 1
ATOM 749 C C . ALA A 1 95 ? -3.568 -5.739 -3.287 1.00 97.81 95 ALA A C 1
ATOM 751 O O . ALA A 1 95 ? -2.815 -6.018 -4.218 1.00 97.81 95 ALA A O 1
ATOM 752 N N . ILE A 1 96 ? -4.894 -5.661 -3.448 1.00 98.06 96 ILE A N 1
ATOM 753 C CA . ILE A 1 96 ? -5.560 -5.838 -4.747 1.00 98.06 96 ILE A CA 1
ATOM 754 C C . ILE A 1 96 ? -5.107 -4.755 -5.727 1.00 98.06 96 ILE A C 1
ATOM 756 O O . ILE A 1 96 ? -4.775 -5.076 -6.862 1.00 98.06 96 ILE A O 1
ATOM 760 N N . VAL A 1 97 ? -5.046 -3.491 -5.298 1.00 97.50 97 VAL A N 1
ATOM 761 C CA . VAL A 1 97 ? -4.569 -2.376 -6.135 1.00 97.50 97 VAL A CA 1
ATOM 762 C C . VAL A 1 97 ? -3.121 -2.599 -6.575 1.00 97.50 97 VAL A C 1
ATOM 764 O O . VAL A 1 97 ? -2.805 -2.370 -7.740 1.00 97.50 97 VAL A O 1
ATOM 767 N N . LEU A 1 98 ? -2.258 -3.094 -5.683 1.00 96.06 98 LEU A N 1
ATOM 768 C CA . LEU A 1 98 ? -0.873 -3.439 -6.013 1.00 96.06 98 LEU A CA 1
ATOM 769 C C . LEU A 1 98 ? -0.782 -4.539 -7.071 1.00 96.06 98 LEU A C 1
ATOM 771 O O . LEU A 1 98 ? -0.086 -4.368 -8.069 1.00 96.06 98 LEU A O 1
ATOM 775 N N . LEU A 1 99 ? -1.501 -5.646 -6.875 1.00 97.12 99 LEU A N 1
ATOM 776 C CA . LEU A 1 99 ? -1.505 -6.762 -7.821 1.00 97.12 99 LEU A CA 1
ATOM 777 C C . LEU A 1 99 ? -2.108 -6.356 -9.166 1.00 97.12 99 LEU A C 1
ATOM 779 O O . LEU A 1 99 ? -1.501 -6.592 -10.208 1.00 97.12 99 LEU A O 1
ATOM 783 N N . ALA A 1 100 ? -3.273 -5.709 -9.152 1.00 97.12 100 ALA A N 1
ATOM 784 C CA . ALA A 1 100 ? -3.934 -5.238 -10.362 1.00 97.12 100 ALA A CA 1
ATOM 785 C C . ALA A 1 100 ? -3.040 -4.256 -11.124 1.00 97.12 100 ALA A C 1
ATOM 787 O O . ALA A 1 100 ? -2.837 -4.412 -12.323 1.00 97.12 100 ALA A O 1
ATOM 788 N N . GLY A 1 101 ? -2.448 -3.284 -10.429 1.00 95.38 101 GLY A N 1
ATOM 789 C CA . GLY A 1 101 ? -1.537 -2.326 -11.038 1.00 95.38 101 GLY A CA 1
ATOM 790 C C . GLY A 1 101 ? -0.278 -2.979 -11.612 1.00 95.38 101 GLY A C 1
ATOM 791 O O . GLY A 1 101 ? 0.153 -2.599 -12.697 1.00 95.38 101 GLY A O 1
ATOM 792 N N . TYR A 1 102 ? 0.277 -3.993 -10.946 1.00 94.62 102 TYR A N 1
ATOM 793 C CA . TYR A 1 102 ? 1.398 -4.768 -11.478 1.00 94.62 102 TYR A CA 1
ATOM 794 C C . TYR A 1 102 ? 1.041 -5.475 -12.787 1.00 94.62 102 TYR A C 1
ATOM 796 O O . TYR A 1 102 ? 1.775 -5.336 -13.761 1.00 94.62 102 TYR A O 1
ATOM 804 N N . PHE A 1 103 ? -0.100 -6.169 -12.849 1.00 94.88 103 PHE A N 1
ATOM 805 C CA . PHE A 1 103 ? -0.527 -6.845 -14.077 1.00 94.88 103 PHE A CA 1
ATOM 806 C C . PHE A 1 103 ? -0.877 -5.864 -15.201 1.00 94.88 103 PHE A C 1
ATOM 808 O O . PHE A 1 103 ? -0.527 -6.110 -16.352 1.00 94.88 103 PHE A O 1
ATOM 815 N N . LEU A 1 104 ? -1.519 -4.735 -14.884 1.00 94.81 104 LEU A N 1
ATOM 816 C CA . LEU A 1 104 ? -1.881 -3.710 -15.871 1.00 94.81 104 LEU A CA 1
ATOM 817 C C . LEU A 1 104 ? -0.664 -2.973 -16.443 1.00 94.81 104 LEU A C 1
ATOM 819 O O . LEU A 1 104 ? -0.697 -2.530 -17.588 1.00 94.81 104 LEU A O 1
ATOM 823 N N . LEU A 1 105 ? 0.400 -2.820 -15.653 1.00 91.69 105 LEU A N 1
ATOM 824 C CA . LEU A 1 105 ? 1.613 -2.102 -16.045 1.00 91.69 105 LEU A CA 1
ATOM 825 C C . LEU A 1 105 ? 2.790 -3.042 -16.327 1.00 91.69 105 LEU A C 1
ATOM 827 O O . LEU A 1 105 ? 3.915 -2.562 -16.438 1.00 91.69 105 LEU A O 1
ATOM 831 N N . LEU A 1 106 ? 2.552 -4.352 -16.455 1.00 88.62 106 LEU A N 1
ATOM 832 C CA . LEU A 1 106 ? 3.592 -5.386 -16.503 1.00 88.62 106 LEU A CA 1
ATOM 833 C C . LEU A 1 106 ? 4.667 -5.113 -17.566 1.00 88.62 106 LEU A C 1
ATOM 835 O O . LEU A 1 106 ? 5.857 -5.310 -17.323 1.00 88.62 106 LEU A O 1
ATOM 839 N N . ASP A 1 107 ? 4.256 -4.622 -18.733 1.00 88.25 107 ASP A N 1
ATOM 840 C CA . ASP A 1 107 ? 5.159 -4.318 -19.848 1.00 88.25 107 ASP A CA 1
ATOM 841 C C . ASP A 1 107 ? 5.924 -3.002 -19.696 1.00 88.25 107 ASP A C 1
ATOM 843 O O . ASP A 1 107 ? 6.880 -2.758 -20.423 1.00 88.25 107 ASP A O 1
ATOM 847 N N . GLN A 1 108 ? 5.545 -2.169 -18.728 1.00 88.06 108 GLN A N 1
ATOM 848 C CA . GLN A 1 108 ? 6.238 -0.921 -18.416 1.00 88.06 108 GLN A CA 1
ATOM 849 C C . GLN A 1 108 ? 7.343 -1.091 -17.366 1.00 88.06 108 GLN A C 1
ATOM 851 O O . GLN A 1 108 ? 8.012 -0.109 -17.040 1.00 88.06 108 GLN A O 1
ATOM 856 N N . PHE A 1 109 ? 7.511 -2.285 -16.791 1.00 85.81 109 PHE A N 1
ATOM 857 C CA . PHE A 1 109 ? 8.597 -2.567 -15.855 1.00 85.81 109 PHE A CA 1
ATOM 858 C C . PHE A 1 109 ? 9.849 -3.001 -16.618 1.00 85.81 109 PHE A C 1
ATOM 860 O O . PHE A 1 109 ? 9.837 -4.015 -17.314 1.00 85.81 109 PHE A O 1
ATOM 867 N N . GLU A 1 110 ? 10.953 -2.279 -16.424 1.00 84.81 110 GLU A N 1
ATOM 868 C CA . GLU A 1 110 ? 12.244 -2.609 -17.045 1.00 84.81 110 GLU A CA 1
ATOM 869 C C . GLU A 1 110 ? 12.802 -3.953 -16.548 1.00 84.81 110 GLU A C 1
ATOM 871 O O . GLU A 1 110 ? 13.406 -4.706 -17.309 1.00 84.81 110 GLU A O 1
ATOM 876 N N . ARG A 1 111 ? 12.578 -4.285 -15.268 1.00 87.00 111 ARG A N 1
ATOM 877 C CA . ARG A 1 111 ? 13.065 -5.516 -14.621 1.00 87.00 111 ARG A CA 1
ATOM 878 C C . ARG A 1 111 ? 11.902 -6.308 -14.029 1.00 87.00 111 ARG A C 1
ATOM 880 O O . ARG A 1 111 ? 11.633 -6.230 -12.831 1.00 87.00 111 ARG A O 1
ATOM 887 N N . LYS A 1 112 ? 11.214 -7.075 -14.879 1.00 89.25 112 LYS A N 1
ATOM 888 C CA . LYS A 1 112 ? 9.979 -7.802 -14.527 1.00 89.25 112 LYS A CA 1
ATOM 889 C C . LYS A 1 112 ? 10.144 -8.751 -13.332 1.00 89.25 112 LYS A C 1
ATOM 891 O O . LYS A 1 112 ? 9.264 -8.770 -12.477 1.00 89.25 112 LYS A O 1
ATOM 896 N N . ASP A 1 113 ? 11.272 -9.456 -13.221 1.00 90.12 113 ASP A N 1
ATOM 897 C CA . ASP A 1 113 ? 11.534 -10.388 -12.109 1.00 90.12 113 ASP A CA 1
ATOM 898 C C . ASP A 1 113 ? 11.681 -9.663 -10.765 1.00 90.12 113 ASP A C 1
ATOM 900 O O . ASP A 1 113 ? 11.134 -10.083 -9.744 1.00 90.12 113 ASP A O 1
ATOM 904 N N . LEU A 1 114 ? 12.391 -8.530 -10.773 1.00 89.69 114 LEU A N 1
ATOM 905 C CA . LEU A 1 114 ? 12.595 -7.709 -9.582 1.00 89.69 114 LEU A CA 1
ATOM 906 C C . LEU A 1 114 ? 11.285 -7.049 -9.147 1.00 89.69 114 LEU A C 1
ATOM 908 O O . LEU A 1 114 ? 10.949 -7.054 -7.963 1.00 89.69 114 LEU A O 1
ATOM 912 N N . ALA A 1 115 ? 10.529 -6.528 -10.115 1.00 89.75 115 ALA A N 1
ATOM 913 C CA . ALA A 1 115 ? 9.211 -5.956 -9.889 1.00 89.75 115 ALA A CA 1
ATOM 914 C C . ALA A 1 115 ? 8.233 -7.002 -9.340 1.00 89.75 115 ALA A C 1
ATOM 916 O O . ALA A 1 115 ? 7.521 -6.713 -8.385 1.00 89.75 115 ALA A O 1
ATOM 917 N N . ALA A 1 116 ? 8.242 -8.227 -9.878 1.00 92.00 116 ALA A N 1
ATOM 918 C CA . ALA A 1 116 ? 7.433 -9.333 -9.377 1.00 92.00 116 ALA A CA 1
ATOM 919 C C . ALA A 1 116 ? 7.749 -9.616 -7.905 1.00 92.00 116 ALA A C 1
ATOM 921 O O . ALA A 1 116 ? 6.860 -9.569 -7.057 1.00 92.00 116 ALA A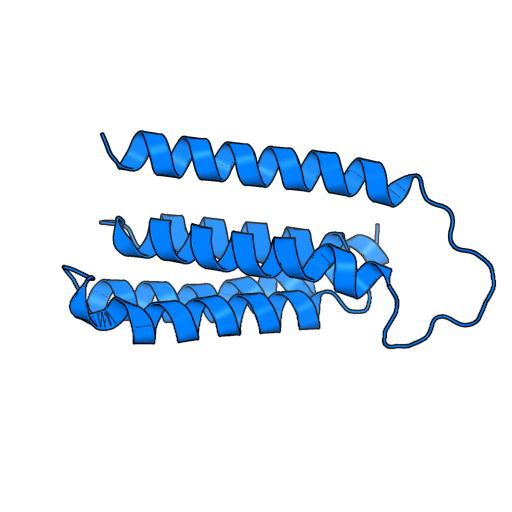 O 1
ATOM 922 N N . PHE A 1 117 ? 9.027 -9.852 -7.588 1.00 93.25 117 PHE A N 1
ATOM 923 C CA . PHE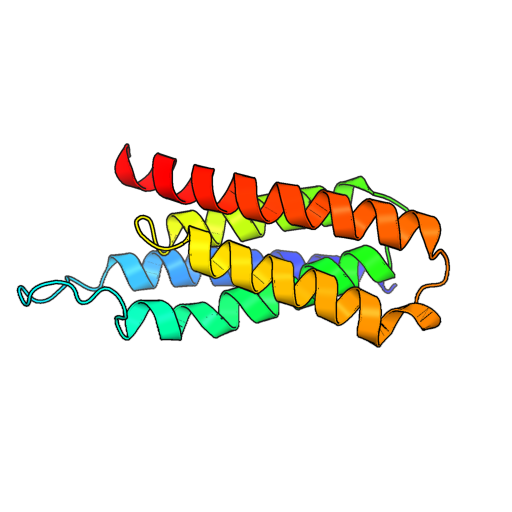 A 1 117 ? 9.463 -10.144 -6.223 1.00 93.25 117 PHE A CA 1
ATOM 924 C C . PHE A 1 117 ? 9.073 -9.022 -5.251 1.00 93.25 117 PHE A C 1
ATOM 926 O O . PHE A 1 117 ? 8.500 -9.277 -4.193 1.00 93.25 117 PHE A O 1
ATOM 933 N N . SER A 1 118 ? 9.309 -7.776 -5.663 1.00 92.94 118 SER A N 1
ATOM 934 C CA . SER A 1 118 ? 8.962 -6.573 -4.914 1.00 92.94 118 SER A CA 1
ATOM 935 C C . SER A 1 118 ? 7.451 -6.429 -4.677 1.00 92.94 118 SER A C 1
ATOM 937 O O . SER A 1 118 ? 7.003 -6.222 -3.552 1.00 92.94 118 SER A O 1
ATOM 939 N N . VAL A 1 119 ? 6.617 -6.600 -5.702 1.00 94.88 119 VAL A N 1
ATOM 940 C CA . VAL A 1 119 ? 5.161 -6.465 -5.552 1.00 94.88 119 VAL A CA 1
ATOM 941 C C . VAL A 1 119 ? 4.594 -7.587 -4.683 1.00 94.88 119 VAL A C 1
ATOM 943 O O . VAL A 1 119 ? 3.831 -7.307 -3.756 1.00 94.88 119 VAL A O 1
ATOM 946 N N . TYR A 1 120 ? 4.985 -8.842 -4.921 1.00 95.75 120 TYR A N 1
ATOM 947 C CA . TYR A 1 120 ? 4.488 -9.974 -4.135 1.00 95.75 120 TYR A CA 1
ATOM 948 C C . TYR A 1 120 ? 4.908 -9.887 -2.663 1.00 95.75 120 TYR A C 1
ATOM 950 O O . TYR A 1 120 ? 4.090 -10.142 -1.777 1.00 95.75 120 TYR A O 1
ATOM 958 N N . GLY A 1 121 ? 6.144 -9.464 -2.378 1.00 95.56 121 GLY A N 1
ATOM 959 C CA . GLY A 1 121 ? 6.585 -9.213 -1.006 1.00 95.56 121 GLY A CA 1
ATOM 960 C C . GLY A 1 121 ? 5.815 -8.064 -0.347 1.00 95.56 121 GLY A C 1
ATOM 961 O O . GLY A 1 121 ? 5.326 -8.208 0.777 1.00 95.56 121 GLY A O 1
ATOM 962 N N . SER A 1 122 ? 5.617 -6.954 -1.065 1.00 96.69 122 SER A N 1
ATOM 963 C CA . SER A 1 122 ? 4.837 -5.809 -0.585 1.00 96.69 122 SER A CA 1
ATOM 964 C C . SER A 1 122 ? 3.385 -6.169 -0.262 1.00 96.69 122 SER A C 1
ATOM 966 O O . SER A 1 122 ? 2.850 -5.658 0.719 1.00 96.69 122 SER A O 1
ATOM 968 N N . VAL A 1 123 ? 2.750 -7.076 -1.011 1.00 97.62 123 VAL A N 1
ATOM 969 C CA . VAL A 1 123 ? 1.392 -7.563 -0.705 1.00 97.62 123 VAL A CA 1
ATOM 970 C C . VAL A 1 123 ? 1.327 -8.176 0.694 1.00 97.62 123 VAL A C 1
ATOM 972 O O . VAL A 1 123 ? 0.488 -7.772 1.501 1.00 97.62 123 VAL A O 1
ATOM 975 N N . GLY A 1 124 ? 2.234 -9.102 1.016 1.00 96.38 124 GLY A N 1
ATOM 976 C CA . GLY A 1 124 ? 2.279 -9.719 2.345 1.00 96.38 124 GLY A CA 1
ATOM 977 C C . GLY A 1 124 ? 2.504 -8.686 3.451 1.00 96.38 124 GLY A C 1
ATOM 978 O O . GLY A 1 124 ? 1.833 -8.704 4.483 1.00 96.38 124 GLY A O 1
ATOM 979 N N . LEU A 1 125 ? 3.397 -7.731 3.202 1.00 97.06 125 LEU A N 1
ATOM 980 C CA . LEU A 1 125 ? 3.736 -6.673 4.148 1.00 97.06 125 LEU A CA 1
ATOM 981 C C . LEU A 1 125 ? 2.595 -5.677 4.398 1.00 97.06 125 LEU A C 1
ATOM 983 O O . LEU A 1 125 ? 2.383 -5.291 5.546 1.00 97.06 125 LEU A O 1
ATOM 987 N N . VAL A 1 126 ? 1.821 -5.305 3.373 1.00 97.50 126 VAL A N 1
ATOM 988 C CA . VAL A 1 126 ? 0.611 -4.477 3.534 1.00 97.50 126 VAL A CA 1
ATOM 989 C C . VAL A 1 126 ? -0.411 -5.186 4.423 1.00 97.50 126 VAL A C 1
ATOM 991 O O . VAL A 1 126 ? -0.988 -4.560 5.315 1.00 97.50 126 VAL A O 1
ATOM 994 N N . LEU A 1 127 ? -0.629 -6.487 4.206 1.00 97.12 127 LEU A N 1
ATOM 995 C CA . LEU A 1 127 ? -1.590 -7.280 4.977 1.00 97.12 127 LEU A CA 1
ATOM 996 C C . LEU A 1 127 ? -1.165 -7.416 6.443 1.00 97.12 127 LEU A C 1
ATOM 998 O O . LEU A 1 127 ? -1.958 -7.133 7.344 1.00 97.12 127 LEU A O 1
ATOM 1002 N N . ILE A 1 128 ? 0.096 -7.789 6.686 1.00 97.00 128 ILE A N 1
ATOM 1003 C CA . ILE A 1 128 ? 0.661 -7.885 8.039 1.00 97.00 128 ILE A CA 1
ATOM 1004 C C . ILE A 1 128 ? 0.616 -6.518 8.724 1.00 97.00 128 ILE A C 1
ATOM 1006 O O . ILE A 1 128 ? 0.165 -6.421 9.865 1.00 97.00 128 ILE A O 1
ATOM 1010 N N . GLY A 1 129 ? 1.018 -5.456 8.022 1.00 95.12 129 GLY A N 1
ATOM 1011 C CA . GLY A 1 129 ? 0.960 -4.089 8.526 1.00 95.12 129 GLY A CA 1
ATOM 1012 C C . GLY A 1 129 ? -0.454 -3.699 8.952 1.00 95.12 129 GLY A C 1
ATOM 1013 O O . GLY A 1 129 ? -0.645 -3.244 10.076 1.00 95.12 129 GLY A O 1
ATOM 1014 N N . GLY A 1 130 ? -1.456 -3.962 8.111 1.00 94.62 130 GLY A N 1
ATOM 1015 C CA . GLY A 1 130 ? -2.870 -3.720 8.415 1.00 94.62 130 GLY A CA 1
ATOM 1016 C C . GLY A 1 130 ? -3.354 -4.394 9.688 1.00 94.62 130 GLY A C 1
ATOM 1017 O O . GLY A 1 130 ? -3.996 -3.771 10.537 1.00 94.62 130 GLY A O 1
ATOM 1018 N N . LEU A 1 131 ? -3.013 -5.672 9.846 1.00 94.69 131 LEU A N 1
ATOM 1019 C CA . LEU A 1 131 ? -3.354 -6.429 11.044 1.00 94.69 131 LEU A CA 1
ATOM 1020 C C . LEU A 1 131 ? -2.649 -5.861 12.281 1.00 94.69 131 LEU A C 1
ATOM 1022 O O . LEU A 1 131 ? -3.299 -5.644 13.306 1.00 94.69 131 LEU A O 1
ATOM 1026 N N . LEU A 1 132 ? -1.347 -5.576 12.181 1.00 94.81 132 LEU A N 1
ATOM 1027 C CA . LEU A 1 132 ? -0.550 -5.025 13.277 1.00 94.81 132 LEU A CA 1
ATOM 1028 C C . LEU A 1 132 ? -1.053 -3.650 13.714 1.00 94.81 132 LEU A C 1
ATOM 1030 O O . LEU A 1 132 ? -1.294 -3.454 14.902 1.00 94.81 132 LEU A O 1
ATOM 1034 N N . GLY A 1 133 ? -1.276 -2.725 12.779 1.00 92.62 133 GLY A N 1
ATOM 1035 C CA . GLY A 1 133 ? -1.791 -1.388 13.080 1.00 92.62 1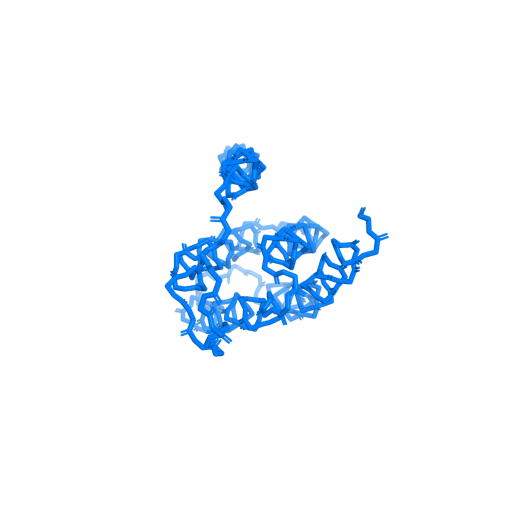33 GLY A CA 1
ATOM 1036 C C . GLY A 1 133 ? -3.124 -1.440 13.823 1.00 92.62 133 GLY A C 1
ATOM 1037 O O . GLY A 1 133 ? -3.305 -0.757 14.832 1.00 92.62 133 GLY A O 1
ATOM 1038 N N . GLY A 1 134 ? -4.022 -2.333 13.392 1.00 91.38 134 GLY A N 1
ATOM 1039 C CA . GLY A 1 134 ? -5.304 -2.526 14.061 1.00 91.38 134 GLY A CA 1
ATOM 1040 C C . GLY A 1 134 ? -5.176 -3.155 15.448 1.00 91.38 134 GLY A C 1
ATOM 1041 O O . GLY A 1 134 ? -5.877 -2.747 16.370 1.00 91.38 134 GLY A O 1
ATOM 1042 N N . VAL A 1 135 ? -4.279 -4.129 15.635 1.00 93.25 135 VAL A N 1
ATOM 1043 C CA . VAL A 1 135 ? -4.009 -4.718 16.960 1.00 93.25 135 VAL A CA 1
ATOM 1044 C C . VAL A 1 135 ? -3.416 -3.681 17.910 1.00 93.25 135 VAL A C 1
ATOM 1046 O O . VAL A 1 135 ? -3.869 -3.589 19.049 1.00 93.25 135 VAL A O 1
ATOM 1049 N N . LEU A 1 136 ? -2.435 -2.901 17.450 1.00 92.75 136 LEU A N 1
ATOM 1050 C CA . LEU A 1 136 ? -1.747 -1.902 18.263 1.00 92.75 136 LEU A CA 1
ATOM 1051 C C . LEU A 1 136 ? -2.716 -0.826 18.755 1.00 92.75 136 LEU A C 1
ATOM 1053 O O . LEU A 1 136 ? -2.784 -0.588 19.956 1.00 92.75 136 LEU A O 1
ATOM 1057 N N . LYS A 1 137 ? -3.547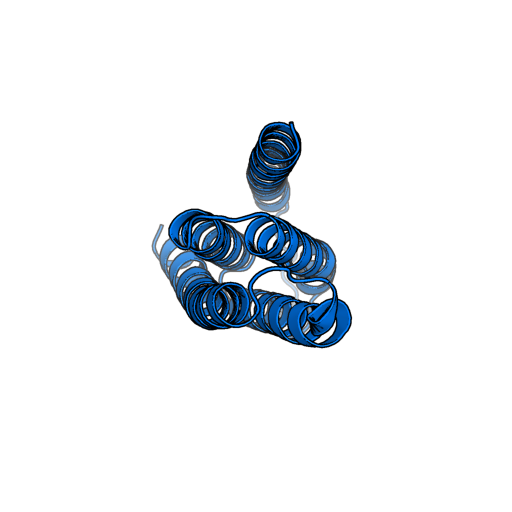 -0.262 17.872 1.00 91.12 137 LYS A N 1
ATOM 1058 C CA . LYS A 1 137 ? -4.521 0.775 18.250 1.00 91.12 137 LYS A CA 1
ATOM 1059 C C . LYS A 1 137 ? -5.633 0.279 19.185 1.00 91.12 137 LYS A C 1
ATOM 1061 O O . LYS A 1 137 ? -6.281 1.083 19.837 1.00 91.12 137 LYS A O 1
ATOM 1066 N N . ARG A 1 138 ? -5.895 -1.032 19.253 1.00 87.94 138 ARG A N 1
ATOM 1067 C CA . ARG A 1 138 ? -6.850 -1.601 20.227 1.00 87.94 138 ARG A CA 1
ATOM 1068 C C . ARG A 1 138 ? -6.236 -1.823 21.609 1.00 87.94 138 ARG A C 1
ATOM 1070 O O . ARG A 1 138 ? -6.986 -2.027 22.558 1.00 87.94 138 ARG A O 1
ATOM 1077 N N . LYS A 1 139 ? -4.905 -1.879 21.699 1.00 89.38 139 LYS A N 1
ATOM 1078 C CA . LYS A 1 139 ? -4.162 -2.152 22.938 1.00 89.38 139 LYS A CA 1
ATOM 1079 C C . LYS A 1 139 ? -3.529 -0.902 23.560 1.00 89.38 139 LYS A C 1
ATOM 1081 O O . LYS A 1 139 ? -3.148 -0.972 24.724 1.00 89.38 139 LYS A O 1
ATOM 1086 N N . LEU A 1 140 ? -3.394 0.175 22.786 1.00 81.31 140 LEU A N 1
ATOM 1087 C CA . LEU A 1 140 ? -2.923 1.503 23.193 1.00 81.31 140 LEU A CA 1
ATOM 1088 C C . LEU A 1 140 ? -4.112 2.447 23.369 1.00 81.31 140 LEU A C 1
ATOM 1090 O O . LEU A 1 140 ? -4.114 3.188 24.371 1.00 81.31 140 LEU A O 1
#

Organism: NCBI:txid402147

Sequence (140 aa):
MPELLTTIAYVGYLSFLLFYSRRVESSKPSPSEPAFFDRRLFLHVPLAILGGILVLLIAKEGYLIHVPYLAAVLSGVSLGWLEPRKGWLLSVLQAIVLLAGYFLLLDQFERKDLAAFSVYGSVGLVLIGGLLGGVLKRKL

Foldseek 3Di:
DVVVVLVVLLVVLLVVLVVVLVVLVVDDDDPPDDDPDDVQVVVCLVNLLSLLVSLLSCLQPDPDLVVSLVSLLSSLLSLCQSPLPCSLVSLQSSLVSNVVVCVVCQVSRPDNVSSVVSSVSSSVNSNVSNNNSSVVNVVD

Radius of gyration: 15.41 Å; chains: 1; bounding box: 43×25×43 Å

Secondary structure (DSSP, 8-state):
-HHHHHHHHHHHHHHHHHHHHHHHHT-PPPSS---SS-HHHHHHHHHHHHHHHHHHHHHHH-S-THHHHHHHHHHHHHHHHHSTTTHHHHHHHHHHHHHHHHHHTGGG-SSHHHHHHHHHHHHHHHHHHHHHHHHHHHH-